Protein AF-A0AAW6YG82-F1 (afdb_monomer)

Solvent-accessible surface area (backbone atoms only — not comparable to full-atom values): 3560 Å² total; per-residue (Å²): 116,62,69,65,47,46,52,52,10,52,57,27,42,77,74,69,38,69,66,10,47,55,45,40,34,52,48,24,50,52,48,19,54,51,28,47,73,74,68,39,55,71,63,13,52,51,26,50,50,51,29,53,50,39,54,51,52,50,53,51,54,55,54,62,61,72,75,110

Organism: NCBI:txid197614

pLDDT: mean 83.5, std 11.4, range [43.0, 93.88]

Radius of gyration: 13.08 Å; Cα contacts (8 Å, |Δi|>4): 61; chains: 1; bounding box: 32×21×35 Å

Secondary structure (DSSP, 8-state):
-HHHHHHHHHHHHHTT-HHHHHHHHHHHHHHHHHHHHTT-HHHHHHHHHHHHHHHHHHHHHHHHHTT-

Foldseek 3Di:
DLVVLLVVLVVCVVVLHLVSLVSQLVSLVVQLVVCVVVVNVVSNVVSVVSNVVSVVVSVVSVVVVVVD

Sequence (68 aa):
MTNGLSFTAQQRQVKGHLDGYYIGLLVDFLSFMLFISIGNQIVALNYLGMFAQGLVEIMIWKKGKGQA

Mean predicted aligned error: 5.91 Å

Structure (mmCIF, N/CA/C/O backbone):
data_AF-A0AAW6YG82-F1
#
_entry.id   AF-A0AAW6YG82-F1
#
loop_
_atom_site.group_PDB
_atom_site.id
_atom_site.type_symbol
_atom_site.label_atom_id
_atom_site.label_alt_id
_atom_site.label_comp_id
_atom_site.label_asym_id
_atom_site.label_entity_id
_atom_site.label_seq_id
_atom_site.pdbx_PDB_ins_code
_atom_site.Cartn_x
_atom_site.Cartn_y
_atom_site.Cartn_z
_atom_site.occupancy
_atom_site.B_iso_or_equiv
_atom_site.auth_seq_id
_atom_site.auth_comp_id
_atom_site.auth_asym_id
_atom_site.auth_atom_id
_atom_site.pdbx_PDB_model_num
ATOM 1 N N . MET A 1 1 ? 0.733 11.424 -9.433 1.00 51.31 1 MET A N 1
ATOM 2 C CA . MET A 1 1 ? -0.645 10.916 -9.219 1.00 51.31 1 MET A CA 1
ATOM 3 C C . MET A 1 1 ? -0.742 10.021 -7.986 1.00 51.31 1 MET A C 1
ATOM 5 O O . MET A 1 1 ? -1.634 10.249 -7.183 1.00 51.31 1 MET A O 1
ATOM 9 N N . THR A 1 2 ? 0.180 9.078 -7.776 1.00 58.78 2 THR A N 1
ATOM 10 C CA . THR A 1 2 ? 0.220 8.198 -6.589 1.00 58.78 2 THR A CA 1
ATOM 11 C C . THR A 1 2 ? 0.288 8.957 -5.257 1.00 58.78 2 THR A C 1
ATOM 13 O O . THR A 1 2 ? -0.503 8.665 -4.372 1.00 58.78 2 THR A O 1
ATOM 16 N N . ASN A 1 3 ? 1.099 10.017 -5.143 1.00 67.62 3 ASN A N 1
ATOM 17 C CA . ASN A 1 3 ? 1.271 10.762 -3.879 1.00 67.62 3 ASN A CA 1
ATOM 18 C C . ASN A 1 3 ? -0.028 11.371 -3.302 1.00 67.62 3 ASN A C 1
ATOM 20 O O . ASN A 1 3 ? -0.221 11.373 -2.089 1.00 67.62 3 ASN A O 1
ATOM 24 N N . GLY A 1 4 ? -0.938 11.871 -4.149 1.00 72.69 4 GLY A N 1
ATOM 25 C CA . GLY A 1 4 ? -2.218 12.439 -3.693 1.00 72.69 4 GLY A CA 1
ATOM 26 C C . GLY A 1 4 ? -3.229 11.372 -3.257 1.00 72.69 4 GLY A C 1
ATOM 27 O O . GLY A 1 4 ? -3.997 11.577 -2.313 1.00 72.69 4 GLY A O 1
ATOM 28 N N . LEU A 1 5 ? -3.190 10.202 -3.902 1.00 73.38 5 LEU A N 1
ATOM 29 C CA . LEU A 1 5 ? -3.990 9.039 -3.518 1.00 73.38 5 LEU A CA 1
ATOM 30 C C . LEU A 1 5 ? -3.460 8.405 -2.229 1.00 73.38 5 LEU A C 1
ATOM 32 O O . LEU A 1 5 ? -4.262 8.099 -1.353 1.00 73.38 5 LEU A O 1
ATOM 36 N N . SER A 1 6 ? -2.137 8.303 -2.061 1.00 72.56 6 SER A N 1
ATOM 37 C CA . SER A 1 6 ? -1.501 7.849 -0.818 1.00 72.56 6 SER A CA 1
ATOM 38 C C . SER A 1 6 ? -1.876 8.736 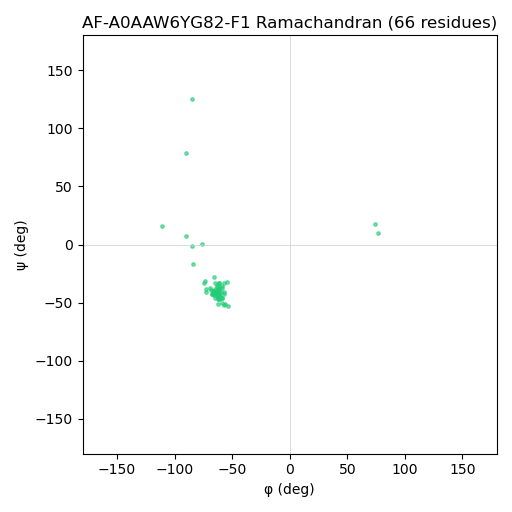0.368 1.00 72.56 6 SER A C 1
ATOM 40 O O . SER A 1 6 ? -2.281 8.223 1.404 1.00 72.56 6 SER A O 1
ATOM 42 N N . PHE A 1 7 ? -1.832 10.064 0.212 1.00 79.88 7 PHE A N 1
ATOM 43 C CA . PHE A 1 7 ? -2.237 10.986 1.278 1.00 79.88 7 PHE A CA 1
ATOM 44 C C . PHE A 1 7 ? -3.713 10.808 1.664 1.00 79.88 7 PHE A C 1
ATOM 46 O O . PHE A 1 7 ? -4.065 10.750 2.843 1.00 79.88 7 PHE A O 1
ATOM 53 N N . THR A 1 8 ? -4.584 10.664 0.663 1.00 78.31 8 THR A N 1
ATOM 54 C CA . THR A 1 8 ? -6.020 10.437 0.874 1.00 78.31 8 THR A CA 1
ATOM 55 C C . THR A 1 8 ? -6.292 9.090 1.550 1.00 78.31 8 THR A C 1
ATOM 57 O O . THR A 1 8 ? -7.125 9.018 2.456 1.00 78.31 8 THR A O 1
ATOM 60 N N . ALA A 1 9 ? -5.578 8.035 1.147 1.00 76.50 9 ALA A N 1
ATOM 61 C CA . ALA A 1 9 ? -5.635 6.714 1.767 1.00 76.50 9 ALA A CA 1
ATOM 62 C C . ALA A 1 9 ? -5.261 6.792 3.249 1.00 76.50 9 ALA A C 1
ATOM 64 O O . ALA A 1 9 ? -6.040 6.373 4.105 1.00 76.50 9 ALA A O 1
ATOM 65 N N . GLN A 1 10 ? -4.133 7.439 3.548 1.00 79.00 10 GLN A N 1
ATOM 66 C CA . GLN A 1 10 ? -3.603 7.571 4.899 1.00 79.00 10 GLN A CA 1
ATOM 67 C C . GLN A 1 10 ? -4.565 8.348 5.809 1.00 79.00 10 GLN A C 1
ATOM 69 O O . GLN A 1 10 ? -4.894 7.896 6.904 1.00 79.00 10 GLN A O 1
ATOM 74 N N . GLN A 1 11 ? -5.116 9.474 5.342 1.00 82.25 11 GLN A N 1
ATOM 75 C CA . GLN A 1 11 ? -6.107 10.225 6.120 1.00 82.25 11 GLN A CA 1
ATOM 76 C C . GLN A 1 11 ? -7.391 9.430 6.385 1.00 82.25 11 GLN A C 1
ATOM 78 O O . GLN A 1 11 ? -7.987 9.560 7.456 1.00 82.25 11 GLN A O 1
ATOM 83 N N . ARG A 1 12 ? -7.837 8.609 5.427 1.00 79.75 12 ARG A N 1
ATOM 84 C CA . ARG A 1 12 ? -9.022 7.759 5.602 1.00 79.75 12 ARG A CA 1
ATOM 85 C C . ARG A 1 12 ? -8.761 6.590 6.551 1.00 79.75 12 ARG A C 1
ATOM 87 O O . ARG A 1 12 ? -9.627 6.307 7.374 1.00 79.75 12 ARG A O 1
ATOM 94 N N . GLN A 1 13 ? -7.580 5.974 6.501 1.00 77.81 13 GLN A N 1
ATOM 95 C CA . GLN A 1 13 ? -7.170 4.935 7.453 1.00 77.81 13 GLN A CA 1
ATOM 96 C C . GLN A 1 13 ? -7.125 5.474 8.888 1.00 77.81 13 GLN A C 1
ATOM 98 O O . GLN A 1 13 ? -7.702 4.861 9.781 1.00 77.81 13 GLN A O 1
ATOM 103 N N . VAL A 1 14 ? -6.538 6.660 9.103 1.00 80.00 14 VAL A N 1
ATOM 104 C CA . VAL A 1 14 ? -6.484 7.320 10.426 1.00 80.00 14 VAL A CA 1
ATOM 105 C C . VAL A 1 14 ? -7.885 7.623 10.963 1.00 80.00 14 VAL A C 1
ATOM 107 O O . VAL A 1 14 ? -8.141 7.482 12.155 1.00 80.00 14 VAL A O 1
ATOM 110 N N . LYS A 1 15 ? -8.825 7.987 10.084 1.00 81.94 15 LYS A N 1
ATOM 111 C CA . LYS A 1 15 ? -10.242 8.180 10.438 1.00 81.94 15 LYS A CA 1
ATOM 112 C C . LYS A 1 15 ? -11.011 6.864 10.625 1.00 81.94 15 LYS A C 1
ATOM 114 O O . LYS A 1 15 ? -12.206 6.893 10.902 1.00 81.94 15 LYS A O 1
ATOM 119 N N . GLY A 1 16 ? -10.358 5.713 10.463 1.00 76.94 16 GLY A N 1
ATOM 120 C CA . GLY A 1 16 ? -10.961 4.392 10.620 1.00 76.94 16 GLY A CA 1
ATOM 121 C C . GLY A 1 16 ? -11.884 3.985 9.470 1.00 76.94 16 GLY A C 1
ATOM 122 O O . GLY A 1 16 ? -12.701 3.081 9.644 1.00 76.94 16 GLY A O 1
ATOM 123 N N . HIS A 1 17 ? -11.788 4.638 8.309 1.00 82.94 17 HIS A N 1
ATOM 124 C CA . HIS A 1 17 ? -12.576 4.301 7.126 1.00 82.94 17 HIS A CA 1
ATOM 125 C C . HIS A 1 17 ? -11.887 3.183 6.335 1.00 82.94 17 HIS A C 1
ATOM 127 O O . HIS A 1 17 ? -10.741 3.330 5.904 1.00 82.94 17 HIS A O 1
ATOM 133 N N . LEU A 1 18 ? -12.620 2.094 6.082 1.00 81.94 18 LEU A N 1
ATOM 134 C CA . LEU A 1 18 ? -12.136 0.934 5.325 1.00 81.94 18 LEU A CA 1
ATOM 135 C C . LEU A 1 18 ? -11.652 1.319 3.913 1.00 81.94 18 LEU A C 1
ATOM 137 O O . LEU A 1 18 ? -10.668 0.771 3.423 1.00 81.94 18 LEU A O 1
ATOM 141 N N . ASP A 1 19 ? -12.287 2.318 3.296 1.00 82.12 19 ASP A N 1
ATOM 142 C CA . ASP A 1 19 ? -11.920 2.852 1.980 1.00 82.12 19 ASP A CA 1
ATOM 143 C C . ASP A 1 19 ? -10.455 3.286 1.897 1.00 82.12 19 ASP A C 1
ATOM 145 O O . ASP A 1 19 ? -9.843 3.182 0.839 1.00 82.12 19 ASP A O 1
ATOM 149 N N . GLY A 1 20 ? -9.880 3.769 3.004 1.00 82.50 20 GLY A N 1
ATOM 150 C CA . GLY A 1 20 ? -8.477 4.170 3.043 1.00 82.50 20 GLY A CA 1
ATOM 151 C C . GLY A 1 20 ? -7.537 3.001 2.757 1.00 82.50 20 GLY A C 1
ATOM 152 O O . GLY A 1 20 ? -6.590 3.154 1.993 1.00 82.50 20 GLY A O 1
ATOM 153 N N . TYR A 1 21 ? -7.850 1.816 3.286 1.00 84.75 21 TYR A N 1
ATOM 154 C CA . TYR A 1 21 ? -7.070 0.607 3.032 1.00 84.75 21 TYR A CA 1
ATOM 155 C C . TYR A 1 21 ? -7.199 0.127 1.582 1.00 84.75 21 TYR A C 1
ATOM 157 O O . TYR A 1 21 ? -6.209 -0.279 0.981 1.00 84.75 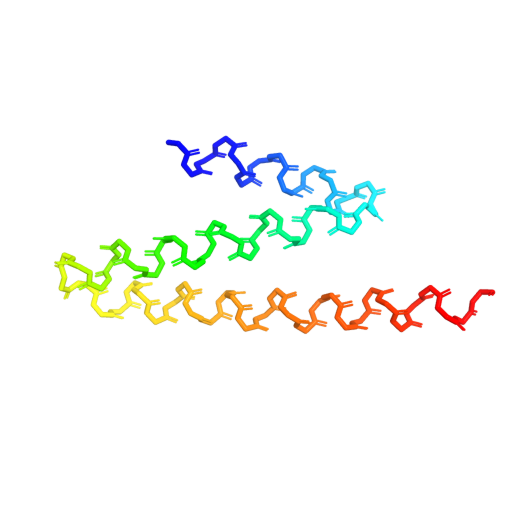21 TYR A O 1
ATOM 165 N N . TYR A 1 22 ? -8.392 0.218 0.986 1.00 85.75 22 TYR A N 1
ATOM 166 C CA . TYR A 1 22 ? -8.585 -0.146 -0.422 1.00 85.75 22 TYR A CA 1
ATOM 167 C C . TYR A 1 22 ? -7.852 0.796 -1.380 1.00 85.75 22 TYR A C 1
ATOM 169 O O . TYR A 1 22 ? -7.263 0.337 -2.358 1.00 85.75 22 TYR A O 1
ATOM 177 N N . ILE A 1 23 ? -7.850 2.101 -1.093 1.00 86.19 23 ILE A N 1
ATOM 178 C CA . ILE A 1 23 ? -7.094 3.079 -1.885 1.00 86.19 23 ILE A CA 1
ATOM 179 C C . ILE A 1 23 ? -5.587 2.819 -1.737 1.00 86.19 23 ILE A C 1
ATOM 181 O O . ILE A 1 23 ? -4.878 2.861 -2.739 1.00 86.19 23 ILE A O 1
ATOM 185 N N . GLY A 1 24 ? -5.111 2.494 -0.529 1.00 87.50 24 GLY A N 1
ATOM 186 C CA . GLY A 1 24 ? -3.720 2.097 -0.283 1.00 87.50 24 GLY A CA 1
ATOM 187 C C . GLY A 1 24 ? -3.297 0.889 -1.124 1.00 87.50 24 GLY A C 1
ATOM 188 O O . GLY A 1 24 ? -2.354 0.989 -1.903 1.00 87.50 24 GLY A O 1
ATOM 189 N N . LEU A 1 25 ? -4.074 -0.200 -1.078 1.00 91.00 25 LEU A N 1
ATOM 190 C CA . LEU A 1 25 ? -3.819 -1.403 -1.882 1.00 91.00 25 LEU A CA 1
ATOM 191 C C . LEU A 1 25 ? -3.772 -1.122 -3.384 1.00 91.00 25 LEU A C 1
ATOM 193 O O . LEU A 1 25 ? -2.935 -1.669 -4.101 1.00 91.00 25 LEU A O 1
ATOM 197 N N . LEU A 1 26 ? -4.672 -0.271 -3.873 1.00 90.25 26 LEU A N 1
ATOM 198 C CA . LEU A 1 26 ? -4.698 0.101 -5.281 1.00 90.25 26 LEU A CA 1
ATOM 199 C C . LEU A 1 26 ? -3.424 0.864 -5.673 1.00 90.25 26 LEU A C 1
ATOM 201 O O . LEU A 1 26 ? -2.852 0.594 -6.728 1.00 90.25 26 LEU A O 1
ATOM 205 N N . VAL A 1 27 ? -2.942 1.770 -4.819 1.00 91.19 27 VAL A N 1
ATOM 206 C CA . VAL A 1 27 ? -1.689 2.500 -5.057 1.00 91.19 27 VAL A CA 1
ATOM 207 C C . VAL A 1 27 ? -0.475 1.572 -5.023 1.00 91.19 27 VAL A C 1
ATOM 209 O O . VAL A 1 27 ? 0.388 1.692 -5.897 1.00 91.19 27 VAL A O 1
ATOM 212 N N . ASP A 1 28 ? -0.417 0.638 -4.077 1.00 89.88 28 ASP A N 1
ATOM 213 C CA . ASP A 1 28 ? 0.689 -0.317 -3.969 1.00 89.88 28 ASP A CA 1
ATOM 214 C C . ASP A 1 28 ? 0.747 -1.236 -5.193 1.00 89.88 28 ASP A C 1
ATOM 216 O O . ASP A 1 28 ? 1.812 -1.435 -5.777 1.00 89.88 28 ASP A O 1
ATOM 220 N N . PHE A 1 29 ? -0.407 -1.714 -5.666 1.00 91.44 29 PHE A N 1
ATOM 221 C CA . PHE A 1 29 ? -0.482 -2.562 -6.854 1.00 91.44 29 PHE A CA 1
ATOM 222 C C . PHE A 1 29 ? -0.116 -1.818 -8.148 1.00 91.44 29 PHE A C 1
ATOM 224 O O . PHE A 1 29 ? 0.634 -2.342 -8.976 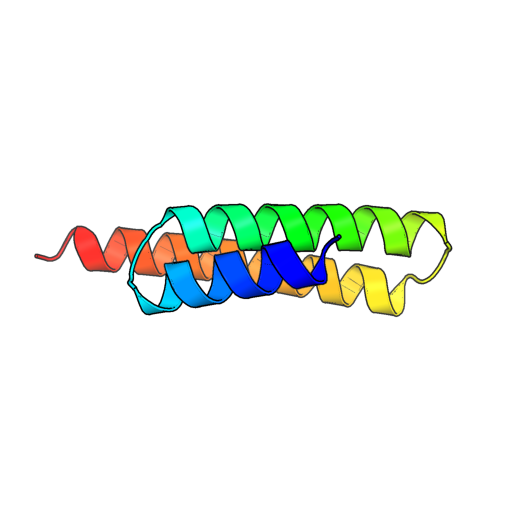1.00 91.44 29 PHE A O 1
ATOM 231 N N . LEU A 1 30 ? -0.589 -0.577 -8.326 1.00 92.38 30 LEU A N 1
ATOM 232 C CA . LEU A 1 30 ? -0.176 0.255 -9.464 1.00 92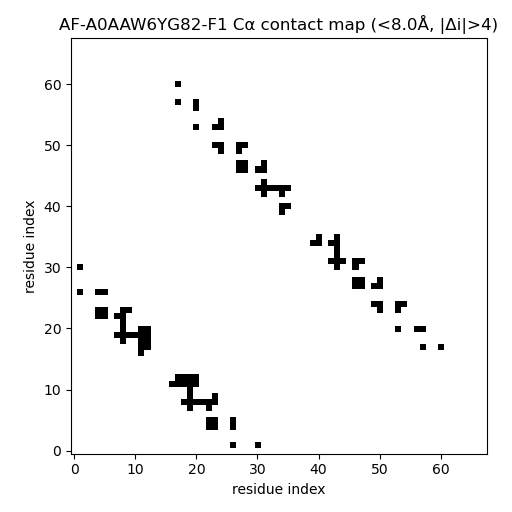.38 30 LEU A CA 1
ATOM 233 C C . LEU A 1 30 ? 1.327 0.555 -9.432 1.00 92.38 30 LEU A C 1
ATOM 235 O O . LEU A 1 30 ? 1.978 0.537 -10.477 1.00 92.38 30 LEU A O 1
ATOM 239 N N . SER A 1 31 ? 1.879 0.811 -8.246 1.00 90.06 31 SER A N 1
ATOM 240 C CA . SER A 1 31 ? 3.308 1.076 -8.078 1.00 90.06 31 SER A CA 1
ATOM 241 C C . SER A 1 31 ? 4.134 -0.175 -8.382 1.00 90.06 31 SER A C 1
ATOM 243 O O . SER A 1 31 ? 5.104 -0.089 -9.129 1.00 90.06 31 SER A O 1
ATOM 245 N N . PHE A 1 32 ? 3.703 -1.354 -7.925 1.00 93.00 32 PHE A N 1
ATOM 246 C CA . PHE A 1 32 ? 4.312 -2.633 -8.299 1.00 93.00 32 PHE A CA 1
ATOM 247 C C . PHE A 1 32 ? 4.385 -2.812 -9.822 1.00 93.00 32 PHE A C 1
ATOM 249 O O . PHE A 1 32 ? 5.471 -3.035 -10.359 1.00 93.00 32 PHE A O 1
ATOM 256 N N . MET A 1 33 ? 3.260 -2.651 -10.529 1.00 93.12 33 MET A N 1
ATOM 257 C CA . MET A 1 33 ? 3.212 -2.782 -11.991 1.00 93.12 33 MET A CA 1
ATOM 258 C C . MET A 1 33 ? 4.140 -1.787 -12.695 1.00 93.12 33 MET A C 1
ATOM 260 O O . MET A 1 33 ? 4.835 -2.145 -13.646 1.00 93.12 33 MET A O 1
ATOM 264 N N . LEU A 1 34 ? 4.193 -0.546 -12.207 1.00 92.81 34 LEU A N 1
ATOM 265 C CA . LEU A 1 34 ? 5.054 0.492 -12.763 1.00 92.81 34 LEU A CA 1
ATOM 266 C C . LEU A 1 34 ? 6.540 0.156 -12.583 1.00 92.81 34 LEU A C 1
ATOM 268 O O . LEU A 1 34 ? 7.305 0.254 -13.542 1.00 92.81 34 LEU A O 1
ATOM 272 N N . PHE A 1 35 ? 6.947 -0.281 -11.388 1.00 91.25 35 PHE A N 1
ATOM 273 C CA . PHE A 1 35 ? 8.345 -0.606 -11.097 1.00 91.25 35 PHE A CA 1
ATOM 274 C C . PHE A 1 35 ? 8.809 -1.922 -11.742 1.00 91.25 35 PHE A C 1
ATOM 276 O O . PHE A 1 35 ? 9.964 -2.003 -12.161 1.00 91.25 35 PHE A O 1
ATOM 283 N N . ILE A 1 36 ? 7.915 -2.906 -11.919 1.00 93.19 36 ILE A N 1
ATOM 284 C CA . ILE A 1 36 ? 8.173 -4.089 -12.761 1.00 93.19 36 ILE A CA 1
ATOM 285 C C . ILE A 1 36 ? 8.412 -3.669 -14.216 1.00 93.19 36 ILE A C 1
ATOM 287 O O . ILE A 1 36 ? 9.378 -4.120 -14.827 1.00 93.19 36 ILE A O 1
ATOM 291 N N . SER A 1 37 ? 7.563 -2.790 -14.759 1.00 91.25 37 SER A N 1
ATOM 292 C CA . SER A 1 37 ? 7.615 -2.366 -16.166 1.00 91.25 37 SER A CA 1
ATOM 293 C C . SER A 1 37 ? 8.928 -1.662 -16.537 1.00 91.25 37 SER A C 1
ATOM 295 O O . SER A 1 37 ? 9.444 -1.842 -17.636 1.00 91.25 37 SER A O 1
ATOM 297 N N . ILE A 1 38 ? 9.527 -0.920 -15.599 1.00 93.69 38 ILE A N 1
ATOM 298 C CA . ILE A 1 38 ? 10.829 -0.255 -15.793 1.00 93.69 38 ILE A CA 1
ATOM 299 C C . ILE A 1 38 ? 12.035 -1.118 -15.375 1.00 93.69 38 ILE A C 1
ATOM 301 O O . ILE A 1 38 ? 13.158 -0.619 -15.332 1.00 93.69 38 ILE A O 1
ATOM 305 N N . GLY A 1 39 ? 11.824 -2.394 -15.031 1.00 92.25 39 GLY A N 1
ATOM 306 C CA . GLY A 1 39 ? 12.888 -3.336 -14.667 1.00 92.25 39 GLY A CA 1
ATOM 307 C C . GLY A 1 39 ? 13.469 -3.166 -13.257 1.00 92.25 39 GLY A C 1
ATOM 308 O O . GLY A 1 39 ? 14.466 -3.805 -12.925 1.00 92.25 39 GLY A O 1
ATOM 309 N N . ASN A 1 40 ? 12.860 -2.346 -12.395 1.00 93.06 40 ASN A N 1
ATOM 310 C CA . ASN A 1 40 ? 13.325 -2.142 -11.024 1.00 93.06 40 ASN A CA 1
ATOM 311 C C . ASN A 1 40 ? 12.660 -3.138 -10.063 1.00 93.06 40 ASN A C 1
ATOM 313 O O . ASN A 1 40 ? 11.723 -2.821 -9.325 1.00 93.06 40 ASN A O 1
ATOM 317 N N . GLN A 1 41 ? 13.175 -4.366 -10.081 1.00 90.00 41 GLN A N 1
ATOM 318 C CA . GLN A 1 41 ? 12.631 -5.493 -9.322 1.00 90.00 41 GLN A CA 1
ATOM 319 C C . GLN A 1 41 ? 12.685 -5.285 -7.803 1.00 90.00 41 GLN A C 1
ATOM 321 O O . GLN A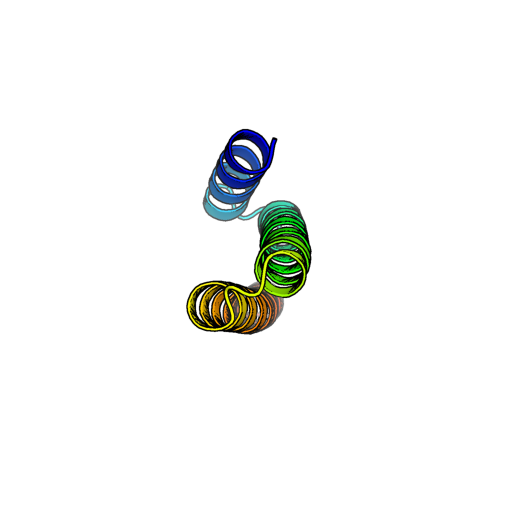 1 41 ? 11.765 -5.699 -7.104 1.00 90.00 41 GLN A O 1
ATOM 326 N N . ILE A 1 42 ? 13.721 -4.615 -7.288 1.00 93.31 42 ILE A N 1
ATOM 327 C CA . ILE A 1 42 ? 13.871 -4.358 -5.847 1.00 93.31 42 ILE A CA 1
ATOM 328 C C . ILE A 1 42 ? 12.709 -3.496 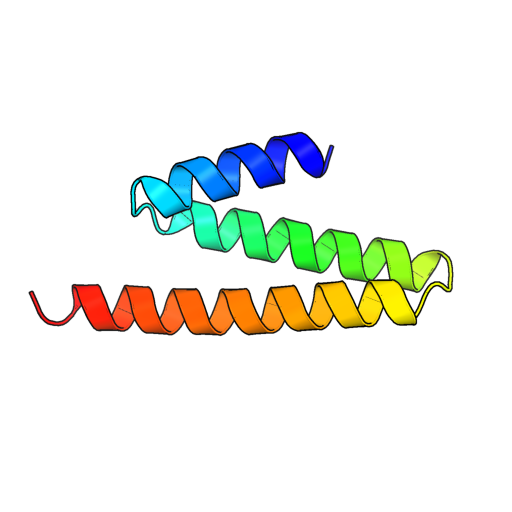-5.348 1.00 93.31 42 ILE A C 1
ATOM 330 O O . ILE A 1 42 ? 12.027 -3.846 -4.387 1.00 93.31 42 ILE A O 1
ATOM 334 N N . VAL A 1 43 ? 12.452 -2.377 -6.029 1.00 91.25 43 VAL A N 1
ATOM 335 C CA . VAL A 1 43 ? 11.380 -1.458 -5.638 1.00 91.25 43 VAL A CA 1
ATOM 336 C C . VAL A 1 43 ? 10.009 -2.086 -5.885 1.00 91.25 43 VAL A C 1
ATOM 338 O O . VAL A 1 43 ? 9.119 -1.944 -5.051 1.00 91.25 43 VAL A O 1
ATOM 341 N N . ALA A 1 44 ? 9.845 -2.842 -6.972 1.00 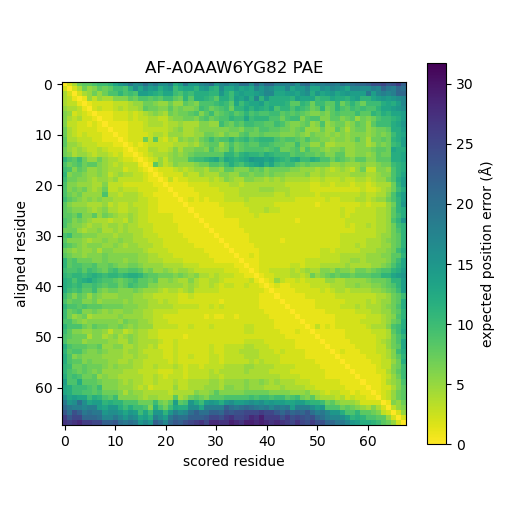91.19 44 ALA A N 1
ATOM 342 C CA . ALA A 1 44 ? 8.626 -3.604 -7.208 1.00 91.19 44 ALA A CA 1
ATOM 343 C C . ALA A 1 44 ? 8.311 -4.564 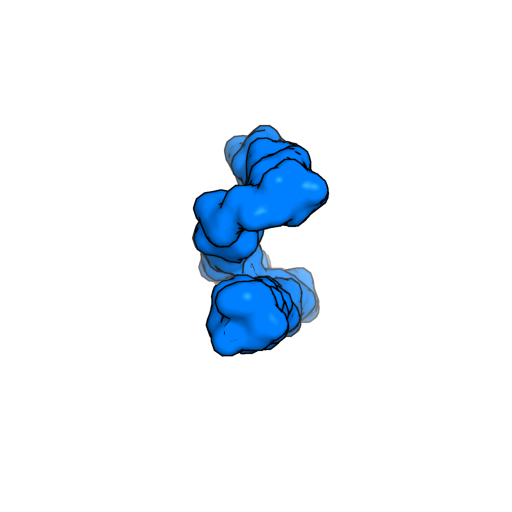-6.049 1.00 91.19 44 ALA A C 1
ATOM 345 O O . ALA A 1 44 ? 7.210 -4.527 -5.506 1.00 91.19 44 ALA A O 1
ATOM 346 N N . LEU A 1 45 ? 9.274 -5.383 -5.621 1.00 92.50 45 LEU A N 1
ATOM 347 C CA . LEU A 1 45 ? 9.072 -6.323 -4.516 1.00 92.50 45 LEU A CA 1
ATOM 348 C C . LEU A 1 45 ? 8.741 -5.613 -3.195 1.00 92.50 45 LEU A C 1
ATOM 350 O O . LEU A 1 45 ? 7.916 -6.120 -2.437 1.00 92.50 45 LEU A O 1
ATOM 354 N N . ASN A 1 46 ? 9.290 -4.419 -2.949 1.00 93.88 46 ASN A N 1
ATOM 355 C CA . ASN A 1 46 ? 8.886 -3.598 -1.804 1.00 93.88 46 ASN A CA 1
ATOM 356 C C . ASN A 1 46 ? 7.399 -3.211 -1.870 1.00 93.88 46 ASN A C 1
ATOM 358 O O . ASN A 1 46 ? 6.684 -3.395 -0.888 1.00 93.88 46 ASN A O 1
ATOM 362 N N . TYR A 1 47 ? 6.908 -2.739 -3.021 1.00 92.31 47 TYR A N 1
ATOM 363 C CA . TYR A 1 47 ? 5.482 -2.427 -3.196 1.00 92.31 47 TYR A CA 1
ATOM 364 C C . TYR A 1 47 ? 4.587 -3.666 -3.104 1.00 92.31 47 TYR A C 1
ATOM 366 O O . TYR A 1 47 ? 3.483 -3.588 -2.571 1.00 92.31 47 TYR A O 1
ATOM 374 N N . LEU A 1 48 ? 5.068 -4.827 -3.554 1.00 92.88 48 LEU A N 1
ATOM 375 C CA . LEU A 1 48 ? 4.360 -6.093 -3.365 1.00 92.88 48 LEU A CA 1
ATOM 376 C C . LEU A 1 48 ? 4.266 -6.477 -1.877 1.00 92.88 48 LEU A C 1
ATOM 378 O O . LEU A 1 48 ? 3.227 -6.958 -1.426 1.00 92.88 48 LEU A O 1
ATOM 382 N N . GLY A 1 49 ? 5.323 -6.224 -1.100 1.00 92.25 49 GLY A N 1
ATOM 383 C CA . GLY A 1 49 ? 5.321 -6.384 0.354 1.00 92.25 49 GLY A CA 1
ATOM 384 C C . GLY A 1 49 ? 4.336 -5.441 1.050 1.00 92.25 49 GLY A C 1
ATOM 385 O O . GLY A 1 49 ? 3.560 -5.885 1.895 1.00 92.25 49 GLY A O 1
ATOM 386 N N . MET A 1 50 ? 4.302 -4.167 0.647 1.00 92.12 50 MET A N 1
ATOM 387 C CA . MET A 1 50 ? 3.330 -3.186 1.152 1.00 92.12 50 MET A CA 1
ATOM 388 C C . MET A 1 50 ? 1.888 -3.590 0.820 1.00 92.12 50 MET A C 1
ATOM 390 O O . MET A 1 50 ? 1.025 -3.563 1.696 1.00 92.12 50 MET A O 1
ATOM 394 N N . PHE A 1 51 ? 1.648 -4.096 -0.392 1.00 92.44 51 PHE A N 1
ATOM 395 C CA . PHE A 1 51 ? 0.352 -4.648 -0.784 1.00 92.44 51 PHE A CA 1
ATOM 396 C C . PHE A 1 51 ? -0.071 -5.822 0.116 1.00 92.44 51 PHE A C 1
ATOM 398 O O . PHE A 1 51 ? -1.203 -5.871 0.602 1.00 92.44 51 PHE A O 1
ATOM 405 N N . ALA A 1 52 ? 0.838 -6.763 0.393 1.00 92.50 52 ALA A N 1
ATOM 406 C CA . ALA A 1 52 ? 0.562 -7.878 1.298 1.00 92.50 52 ALA A CA 1
ATOM 407 C C . ALA A 1 52 ? 0.269 -7.399 2.732 1.00 92.50 52 ALA A C 1
ATOM 409 O O . ALA A 1 52 ? -0.670 -7.890 3.364 1.00 92.50 52 ALA A O 1
ATOM 410 N N . GLN A 1 53 ? 1.015 -6.407 3.228 1.00 90.50 53 GLN A N 1
ATOM 411 C CA . GLN A 1 53 ? 0.761 -5.786 4.528 1.00 90.50 53 GLN A CA 1
ATOM 412 C C . GLN A 1 53 ? -0.630 -5.135 4.577 1.00 90.50 53 GLN A C 1
ATOM 414 O O . GLN A 1 53 ? -1.386 -5.385 5.517 1.00 90.50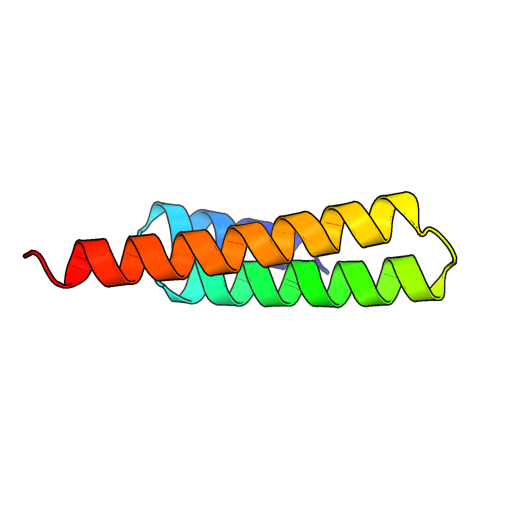 53 GLN A O 1
ATOM 419 N N . GLY A 1 54 ? -1.019 -4.380 3.546 1.00 87.94 54 GLY A N 1
ATOM 420 C CA . GLY A 1 54 ? -2.338 -3.747 3.466 1.00 87.94 54 GLY A CA 1
ATOM 421 C C . GLY A 1 54 ? -3.497 -4.752 3.534 1.00 87.94 54 GLY A C 1
ATOM 422 O O . GLY A 1 54 ? -4.518 -4.482 4.169 1.00 87.94 54 GLY A O 1
ATOM 423 N N . LEU A 1 55 ? -3.340 -5.951 2.958 1.00 90.25 55 LEU A N 1
ATOM 424 C CA . LEU A 1 55 ? -4.341 -7.022 3.062 1.00 90.25 55 LEU A CA 1
ATOM 425 C C . LEU A 1 55 ? -4.492 -7.535 4.502 1.00 90.25 55 LEU A C 1
ATOM 427 O O . LEU A 1 55 ? -5.612 -7.782 4.959 1.00 90.25 55 LEU A O 1
ATOM 431 N N . VAL A 1 56 ? -3.380 -7.675 5.227 1.00 89.94 56 VAL A N 1
ATOM 432 C CA . VAL A 1 56 ? -3.385 -8.084 6.639 1.00 89.94 56 VAL A CA 1
ATOM 433 C C . VAL A 1 56 ? -4.057 -7.025 7.508 1.00 89.94 56 VAL A C 1
ATOM 435 O O . VAL A 1 56 ? -4.900 -7.361 8.340 1.00 89.94 56 VAL A O 1
ATOM 438 N N . GLU A 1 57 ? -3.762 -5.747 7.280 1.00 85.69 57 GLU A N 1
ATOM 439 C CA . GLU A 1 57 ? -4.388 -4.643 8.011 1.00 85.69 57 GLU A CA 1
ATOM 440 C C . GLU A 1 57 ? -5.911 -4.596 7.806 1.00 85.69 57 GLU A C 1
ATOM 442 O O . GLU A 1 57 ? -6.654 -4.392 8.768 1.00 85.69 57 GLU A O 1
ATOM 447 N N . ILE A 1 58 ? -6.404 -4.879 6.593 1.00 86.81 58 ILE A N 1
ATOM 448 C CA . ILE A 1 58 ? -7.848 -5.012 6.329 1.00 86.81 58 ILE A CA 1
ATOM 449 C C . ILE A 1 58 ? -8.453 -6.172 7.118 1.00 86.81 58 ILE A C 1
ATOM 451 O O . ILE A 1 58 ? -9.545 -6.029 7.676 1.00 86.81 58 ILE A O 1
ATOM 455 N N . MET A 1 59 ? -7.780 -7.326 7.171 1.00 86.81 59 MET A N 1
ATOM 456 C CA . MET A 1 59 ? -8.259 -8.467 7.958 1.00 86.81 59 MET A CA 1
ATOM 457 C C . MET A 1 59 ? -8.341 -8.125 9.448 1.00 86.81 59 MET A C 1
ATOM 459 O O . MET A 1 59 ? -9.349 -8.431 10.086 1.00 86.81 59 MET A O 1
ATOM 463 N N . ILE A 1 60 ? -7.322 -7.451 9.990 1.00 86.75 60 ILE A N 1
ATOM 464 C CA . ILE A 1 60 ? -7.302 -6.996 11.385 1.00 86.75 60 ILE A CA 1
ATOM 465 C C . ILE A 1 60 ? -8.438 -6.001 11.640 1.00 86.75 60 ILE A C 1
ATOM 467 O O . ILE A 1 60 ? -9.190 -6.174 12.598 1.00 86.75 60 ILE A O 1
ATOM 471 N N . TRP A 1 61 ? -8.620 -5.007 10.767 1.00 84.00 61 TRP A N 1
ATOM 472 C CA . TRP A 1 61 ? -9.693 -4.018 10.897 1.00 84.00 61 TRP A CA 1
ATOM 473 C C . TRP A 1 61 ? -11.080 -4.675 10.873 1.00 84.00 61 TRP A C 1
ATOM 475 O O . TRP A 1 61 ? -11.928 -4.373 11.714 1.00 84.00 61 TRP A O 1
ATOM 485 N N . LYS A 1 62 ? -11.307 -5.628 9.956 1.00 82.50 62 LYS A N 1
ATOM 486 C CA . LYS A 1 62 ? -12.567 -6.389 9.880 1.00 82.50 62 LYS A CA 1
ATOM 487 C C . LYS A 1 62 ? -12.809 -7.210 11.144 1.00 82.50 62 LYS A C 1
ATOM 489 O O . LYS A 1 62 ? -13.934 -7.242 11.635 1.00 82.50 62 LYS A O 1
ATOM 494 N N . LYS A 1 63 ? -11.763 -7.834 11.693 1.00 82.31 63 LYS A N 1
ATOM 495 C CA . LYS A 1 63 ? -11.846 -8.592 12.947 1.00 82.31 63 LYS A CA 1
ATOM 496 C C . LYS A 1 63 ? -12.151 -7.685 14.145 1.00 82.31 63 LYS A C 1
ATOM 498 O O . LYS A 1 63 ? -12.982 -8.049 14.969 1.00 82.31 63 LYS A O 1
ATOM 503 N N . GLY A 1 64 ? -11.547 -6.497 14.205 1.00 73.94 64 GLY A N 1
ATOM 504 C CA . GLY A 1 64 ? -11.767 -5.516 15.273 1.00 73.94 64 GLY A CA 1
ATOM 505 C C . GLY A 1 64 ? -13.184 -4.932 15.312 1.00 73.94 64 GLY A C 1
ATOM 506 O O . GLY A 1 64 ? -13.668 -4.599 16.386 1.00 73.94 64 GLY A O 1
ATOM 507 N N . LYS A 1 65 ? -13.886 -4.856 14.172 1.00 64.56 65 LYS A N 1
ATOM 508 C CA . LYS A 1 65 ? -15.295 -4.417 14.127 1.00 64.56 65 LYS A CA 1
ATOM 509 C C . LYS A 1 65 ? -16.324 -5.511 14.420 1.00 64.56 65 LYS A C 1
ATOM 511 O O . LYS A 1 65 ? -17.465 -5.177 14.703 1.00 64.56 65 LYS A O 1
ATOM 516 N N . GLY A 1 66 ? -15.947 -6.789 14.353 1.00 54.31 66 GLY A N 1
ATOM 517 C CA . GLY A 1 66 ? -16.828 -7.913 14.704 1.00 54.31 66 GLY A CA 1
ATOM 518 C C . GLY A 1 66 ? -16.854 -8.256 16.199 1.00 54.31 66 GLY A C 1
ATOM 519 O O . GLY A 1 66 ? -17.548 -9.188 16.586 1.00 54.31 66 GLY A O 1
ATOM 520 N N . GLN A 1 67 ? -16.072 -7.548 17.019 1.00 49.66 67 GLN A N 1
ATOM 521 C CA . GLN A 1 67 ? -15.972 -7.733 18.474 1.00 49.66 67 GLN A CA 1
ATOM 522 C C . GLN A 1 67 ? -16.568 -6.560 19.276 1.00 49.66 67 GLN A C 1
ATOM 524 O O . GLN A 1 67 ? -16.282 -6.439 20.465 1.00 49.66 67 GLN A O 1
ATOM 529 N N . ALA A 1 68 ? -17.367 -5.703 18.633 1.00 43.00 68 ALA A N 1
ATOM 530 C CA . ALA A 1 68 ? -18.113 -4.620 19.275 1.00 43.00 68 ALA A CA 1
ATOM 531 C C . ALA A 1 68 ? -19.602 -4.966 19.367 1.00 43.00 68 ALA A C 1
ATOM 533 O O . ALA A 1 68 ? -20.125 -5.531 18.379 1.00 43.00 68 ALA A O 1
#

Nearest PDB structures (foldseek):
  5cwn-assembly1_A  TM=7.888E-01  e=1.189E+00  synthetic construct
  6j2l-assembly1_B  TM=7.185E-01  e=1.629E+00  Shigella flexneri
  6zw4-assembly1_H  TM=7.408E-01  e=4.461E+00  Nostoc punctiforme
  6zw4-assembly1_T  TM=7.408E-01  e=4.461E+00  Nostoc punctiforme